Protein AF-A0A9N9X7Z9-F1 (afdb_monomer)

Solvent-accessible surface area (backbone atoms only — not comparable to full-atom values): 8418 Å² total; per-residue (Å²): 120,71,65,60,58,53,54,51,53,50,53,53,54,52,55,54,52,55,66,60,64,75,72,73,80,88,73,85,77,86,75,81,86,80,86,79,86,82,84,80,86,78,87,75,85,87,79,82,84,88,82,87,90,88,87,80,89,78,86,76,88,75,74,84,65,80,73,51,92,43,48,54,76,57,98,57,37,34,45,35,47,45,78,44,74,45,78,93,72,74,48,69,47,50,32,37,34,42,38,35,62,50,86,84,60,26,37,37,39,36,32,29,45,73,96,42,76,78,43,79,48,71,48,64,68,82,126

Nearest PDB structures (foldseek):
  5dkz-assembly1_A  TM=7.624E-01  e=1.594E+00  Thermochaetoides thermophila DSM 1495
  5dky-assembly1_A  TM=7.618E-01  e=2.134E+00  Thermochaetoides thermophila DSM 1495
  5jqp-assembly1_A  TM=7.581E-01  e=2.134E+00  Thermochaetoides thermophila DSM 1495
  5dl0-assembly1_A  TM=7.606E-01  e=2.398E+00  Thermochaetoides thermophila DSM 1495
  5dkx-assembly1_A  TM=7.603E-01  e=2.542E+00  Thermochaetoides thermophila DSM 1495

Sequence (127 aa):
MKLSFIFELLLIFILVAFAASAAVDNKSIKSKKKVVSYRTKVTRPRQNQNVTQTVAQPQPPAQQSPPNRFCTCAKQMCNCCRDFNLKLLNLKGPGCAVLQYLQGDQLAISMSFNDRVLTNTTIKGKF

pLDDT: mean 71.16, std 17.49, range [37.12, 94.06]

Secondary structure (DSSP, 8-state):
-HHHHHHHHHHHHHHHHHHHHTT-------------------PPPP--S-------------------TTEEEETTEEEEEEEEEETTTTEEEEEEEEEEEETTTEEEEEEEETTEEEEEEEEE---

Structure (mmCIF, N/CA/C/O backbone):
data_AF-A0A9N9X7Z9-F1
#
_entry.id   AF-A0A9N9X7Z9-F1
#
loop_
_atom_site.group_PDB
_atom_site.id
_atom_site.type_symbol
_atom_site.label_atom_id
_atom_site.label_alt_id
_atom_site.label_comp_id
_atom_site.label_asym_id
_atom_site.label_entity_id
_atom_site.label_seq_id
_atom_site.pdbx_PDB_ins_code
_atom_site.Cartn_x
_atom_site.Cartn_y
_atom_site.Cartn_z
_atom_site.occupancy
_atom_site.B_iso_or_equiv
_atom_site.auth_seq_id
_atom_site.auth_comp_id
_atom_site.auth_asym_id
_atom_site.auth_atom_id
_atom_site.pdbx_PDB_model_num
ATOM 1 N N . MET A 1 1 ? 17.892 35.483 31.407 1.00 61.38 1 MET A N 1
ATOM 2 C CA . MET A 1 1 ? 16.713 34.589 31.500 1.00 61.38 1 MET A CA 1
ATOM 3 C C . MET A 1 1 ? 15.749 34.741 30.319 1.00 61.38 1 MET A C 1
ATOM 5 O O . MET A 1 1 ? 15.562 33.755 29.631 1.00 61.38 1 MET A O 1
ATOM 9 N N . LYS A 1 2 ? 15.180 35.920 30.003 1.00 71.50 2 LYS A N 1
ATOM 10 C CA . LYS A 1 2 ? 14.230 36.044 28.864 1.00 71.50 2 LYS A CA 1
ATOM 11 C C . LYS A 1 2 ? 14.856 35.939 27.460 1.00 71.50 2 LYS A C 1
ATOM 13 O O . LYS A 1 2 ? 14.196 35.463 26.549 1.00 71.50 2 LYS A O 1
ATOM 18 N N . LEU A 1 3 ? 16.123 36.332 27.288 1.00 76.25 3 LEU A N 1
ATOM 19 C CA . LEU A 1 3 ? 16.788 36.323 25.975 1.00 76.25 3 LEU A CA 1
ATOM 20 C C . LEU A 1 3 ? 16.951 34.909 25.386 1.00 76.25 3 LEU A C 1
ATOM 22 O O . LEU A 1 3 ? 16.726 34.720 24.198 1.00 76.25 3 LEU A O 1
ATOM 26 N N . SER A 1 4 ? 17.275 33.909 26.213 1.00 81.12 4 SER A N 1
ATOM 27 C CA . SER A 1 4 ? 17.474 32.520 25.772 1.00 81.12 4 SER A CA 1
ATOM 28 C C . SER A 1 4 ? 16.211 31.916 25.145 1.00 81.12 4 SER A C 1
ATOM 30 O O . SER A 1 4 ? 16.295 31.353 24.061 1.00 81.12 4 SER A O 1
ATOM 32 N N . PHE A 1 5 ? 15.039 32.131 25.757 1.00 89.50 5 PHE A N 1
ATOM 33 C CA . PHE A 1 5 ? 13.747 31.704 25.202 1.00 89.50 5 PHE A CA 1
ATOM 34 C C . PHE A 1 5 ? 13.425 32.365 23.853 1.00 89.50 5 PHE A C 1
ATOM 36 O O . PHE A 1 5 ? 12.829 31.738 22.983 1.00 89.50 5 PHE A O 1
ATOM 43 N N . ILE A 1 6 ? 13.829 33.626 23.655 1.00 92.00 6 ILE A N 1
ATOM 44 C CA . ILE A 1 6 ? 13.617 34.343 22.387 1.00 92.00 6 ILE A CA 1
ATOM 45 C C . ILE A 1 6 ? 14.479 33.730 21.273 1.00 92.00 6 ILE A C 1
ATOM 47 O O . ILE A 1 6 ? 13.981 33.510 20.169 1.00 92.00 6 ILE A O 1
ATOM 51 N N . PHE A 1 7 ? 15.744 33.405 21.561 1.00 92.25 7 PHE A N 1
ATOM 52 C CA . PHE A 1 7 ? 16.619 32.716 20.606 1.00 92.25 7 PHE A CA 1
ATOM 53 C C . PHE A 1 7 ? 16.145 31.290 20.292 1.00 92.25 7 PHE A C 1
ATOM 55 O O . PHE A 1 7 ? 16.172 30.887 19.132 1.00 92.25 7 PHE A O 1
ATOM 62 N N . GLU A 1 8 ? 15.667 30.548 21.292 1.00 90.50 8 GLU A N 1
ATOM 63 C CA . GLU A 1 8 ? 15.117 29.200 21.114 1.00 90.50 8 GLU A CA 1
ATOM 64 C C . GLU A 1 8 ? 13.881 29.206 20.196 1.00 90.50 8 GLU A C 1
ATOM 66 O O . GLU A 1 8 ? 13.839 28.475 19.205 1.00 90.50 8 GLU A O 1
ATOM 71 N N . LEU A 1 9 ? 12.924 30.108 20.447 1.00 91.00 9 LEU A N 1
ATOM 72 C CA . LEU A 1 9 ? 11.750 30.297 19.589 1.00 91.00 9 LEU A CA 1
ATOM 73 C C . LEU A 1 9 ? 12.139 30.696 18.155 1.00 91.00 9 LEU A C 1
ATOM 75 O O . LEU A 1 9 ? 11.594 30.140 17.201 1.00 91.00 9 LEU A O 1
ATOM 79 N N . LEU A 1 10 ? 13.103 31.609 17.983 1.00 93.19 10 LEU A N 1
ATOM 80 C CA . LEU A 1 10 ? 13.606 32.004 16.660 1.00 93.19 10 LEU A CA 1
ATOM 81 C C . LEU A 1 10 ? 14.189 30.820 15.876 1.00 93.19 10 LEU A C 1
ATOM 83 O O . LEU A 1 10 ? 13.888 30.671 14.690 1.00 93.19 10 LEU A O 1
ATOM 87 N N . LEU A 1 11 ? 14.984 29.962 16.521 1.00 93.06 11 LEU A N 1
ATOM 88 C CA . LEU A 1 11 ? 15.555 28.776 15.876 1.00 93.06 11 LEU A CA 1
ATOM 89 C C . LEU A 1 11 ? 14.468 27.783 15.439 1.00 93.06 11 LEU A C 1
ATOM 91 O O . LEU A 1 11 ? 14.539 27.260 14.326 1.00 93.06 11 LEU A O 1
ATOM 95 N N . ILE A 1 12 ? 13.430 27.580 16.257 1.00 94.06 12 ILE A N 1
ATOM 96 C CA . ILE A 1 12 ? 12.284 26.726 15.906 1.00 94.06 12 ILE A CA 1
ATOM 97 C C . ILE A 1 12 ? 11.566 27.266 14.657 1.00 94.06 12 ILE A C 1
ATOM 99 O O . ILE A 1 12 ? 11.328 26.507 13.714 1.00 94.06 12 ILE A O 1
ATOM 103 N N . PHE A 1 13 ? 11.279 28.572 14.593 1.00 93.25 13 PHE A N 1
ATOM 104 C CA . PHE A 1 13 ? 10.639 29.178 13.416 1.00 93.25 13 PHE A CA 1
ATOM 105 C C . PHE A 1 13 ? 11.494 29.068 12.143 1.00 93.25 13 PHE A C 1
ATOM 107 O O . PHE A 1 13 ? 10.951 28.789 11.071 1.00 93.25 13 PHE A O 1
ATOM 114 N N . ILE A 1 14 ? 12.818 29.228 12.246 1.00 92.69 14 ILE A N 1
ATOM 115 C CA . ILE A 1 14 ? 13.742 29.070 11.109 1.00 92.69 14 ILE A CA 1
ATOM 116 C C . ILE A 1 14 ? 13.707 27.633 10.566 1.00 92.69 14 ILE A C 1
ATOM 118 O O . ILE A 1 14 ? 13.623 27.444 9.350 1.00 92.69 14 ILE A O 1
ATOM 122 N N . LEU A 1 15 ? 13.713 26.620 11.439 1.00 90.75 15 LEU A N 1
ATOM 123 C CA . LEU A 1 15 ? 13.645 25.214 11.022 1.00 90.75 15 LEU A CA 1
ATOM 124 C C . LEU A 1 15 ? 12.313 24.872 10.335 1.00 90.75 15 LEU A C 1
ATOM 126 O O . LEU A 1 15 ? 12.314 24.207 9.297 1.00 90.75 15 LEU A O 1
ATOM 130 N N . VAL A 1 16 ? 11.186 25.370 10.856 1.00 90.50 16 VAL A N 1
ATOM 131 C CA . VAL A 1 16 ? 9.861 25.181 10.233 1.00 90.50 16 VAL A CA 1
ATOM 132 C C . VAL A 1 16 ? 9.795 25.846 8.851 1.00 90.50 16 VAL A C 1
ATOM 134 O O . VAL A 1 16 ? 9.293 25.240 7.902 1.00 90.50 16 VAL A O 1
ATOM 137 N N . ALA A 1 17 ? 10.353 27.051 8.698 1.00 89.25 17 ALA A N 1
ATOM 138 C CA . ALA A 1 17 ? 10.406 27.745 7.411 1.00 89.25 17 ALA A CA 1
ATOM 139 C C . ALA A 1 17 ? 11.258 26.993 6.367 1.00 89.25 17 ALA A C 1
ATOM 141 O O . ALA A 1 17 ? 10.853 26.885 5.207 1.00 89.25 17 ALA A O 1
ATOM 142 N N . PHE A 1 18 ? 12.399 26.424 6.772 1.00 84.69 18 PHE A N 1
ATOM 143 C CA . PHE A 1 18 ? 13.242 25.598 5.896 1.00 84.69 18 PHE A CA 1
ATOM 144 C C . PHE A 1 18 ? 12.577 24.274 5.492 1.00 84.69 18 PHE A C 1
ATOM 146 O O . PHE A 1 18 ? 12.708 23.849 4.344 1.00 84.69 18 PHE A O 1
ATOM 153 N N . ALA A 1 19 ? 11.827 23.637 6.395 1.00 82.94 19 ALA A N 1
ATOM 154 C CA . ALA A 1 19 ? 11.067 22.431 6.068 1.00 82.94 19 ALA A CA 1
ATOM 155 C C . ALA A 1 19 ? 9.970 22.705 5.019 1.00 82.94 19 ALA A C 1
ATOM 157 O O . ALA A 1 19 ? 9.729 21.872 4.145 1.00 82.94 19 ALA A O 1
ATOM 158 N N . ALA A 1 20 ? 9.336 23.882 5.070 1.00 74.31 20 ALA A N 1
ATOM 159 C CA . ALA A 1 20 ? 8.306 24.285 4.113 1.00 74.31 20 ALA A CA 1
ATOM 160 C C . ALA A 1 20 ? 8.872 24.702 2.739 1.00 74.31 20 ALA A C 1
ATOM 162 O O . ALA A 1 20 ? 8.262 24.412 1.707 1.00 74.31 20 ALA A O 1
ATOM 163 N N . SER A 1 21 ? 10.034 25.365 2.693 1.00 71.19 21 SER A N 1
ATOM 164 C CA . SER A 1 21 ? 10.601 25.896 1.440 1.00 71.19 21 SER A CA 1
ATOM 165 C C . SER A 1 21 ? 11.157 24.820 0.497 1.00 71.19 21 SER A C 1
ATOM 167 O O . SER A 1 21 ? 11.195 25.031 -0.716 1.00 71.19 21 SER A O 1
ATOM 169 N N . ALA A 1 22 ? 11.503 23.637 1.015 1.00 63.34 22 ALA A N 1
ATOM 170 C CA . ALA A 1 22 ? 11.986 22.502 0.223 1.00 63.34 22 ALA A CA 1
ATOM 171 C C . ALA A 1 22 ? 10.923 21.857 -0.702 1.00 63.34 22 ALA A C 1
ATOM 173 O O . ALA A 1 22 ? 11.258 20.987 -1.504 1.00 63.34 22 ALA A O 1
ATOM 174 N N . ALA A 1 23 ? 9.649 22.260 -0.612 1.00 61.19 23 ALA A N 1
ATOM 175 C CA . ALA A 1 23 ? 8.534 21.618 -1.318 1.00 61.19 23 ALA A CA 1
ATOM 176 C C . ALA A 1 23 ? 8.237 22.160 -2.740 1.00 61.19 23 ALA A C 1
ATOM 178 O O . ALA A 1 23 ? 7.313 21.670 -3.391 1.00 61.19 23 ALA A O 1
ATOM 179 N N . VAL A 1 24 ? 8.980 23.155 -3.246 1.00 60.47 24 VAL A N 1
ATOM 180 C CA . VAL A 1 24 ? 8.657 23.858 -4.511 1.00 60.47 24 VAL A CA 1
ATOM 181 C C . VAL A 1 24 ? 9.540 23.413 -5.692 1.00 60.47 24 VAL A C 1
ATOM 183 O O . VAL A 1 24 ? 10.331 24.186 -6.229 1.00 60.47 24 VAL A O 1
ATOM 186 N N . ASP A 1 25 ? 9.374 22.170 -6.159 1.00 53.62 25 ASP A N 1
ATOM 187 C CA . ASP A 1 25 ? 9.976 21.699 -7.425 1.00 53.62 25 ASP A CA 1
ATOM 188 C C . ASP A 1 25 ? 9.060 22.050 -8.620 1.00 53.62 25 ASP A C 1
ATOM 190 O O . ASP A 1 25 ? 8.239 21.254 -9.087 1.00 53.62 25 ASP A O 1
ATOM 194 N N . ASN A 1 26 ? 9.153 23.295 -9.104 1.00 64.50 26 ASN A N 1
ATOM 195 C CA . ASN A 1 26 ? 8.414 23.743 -10.290 1.00 64.50 26 ASN A CA 1
ATOM 196 C C . ASN A 1 26 ? 9.085 23.245 -11.580 1.00 64.50 26 ASN A C 1
ATOM 198 O O . ASN A 1 26 ? 9.854 23.964 -12.227 1.00 64.50 26 ASN A O 1
ATOM 202 N N . LYS A 1 27 ? 8.750 22.019 -11.993 1.00 53.69 27 LYS A N 1
ATOM 203 C CA . LYS A 1 27 ? 9.214 21.448 -13.261 1.00 53.69 27 LYS A CA 1
ATOM 204 C C . LYS A 1 27 ? 8.107 21.354 -14.308 1.00 53.69 27 LYS A C 1
ATOM 206 O O . LYS A 1 27 ? 7.554 20.285 -14.561 1.00 53.69 27 LYS A O 1
ATOM 211 N N . SER A 1 28 ? 7.834 22.465 -14.991 1.00 51.88 28 SER A N 1
ATOM 212 C CA . SER A 1 28 ? 6.989 22.467 -16.194 1.00 51.88 28 SER A CA 1
ATOM 213 C C . SER A 1 28 ? 7.661 21.685 -17.341 1.00 51.88 28 SER A C 1
ATOM 215 O O . SER A 1 28 ? 8.682 22.079 -17.907 1.00 51.88 28 SER A O 1
ATOM 217 N N . ILE A 1 29 ? 7.117 20.508 -17.674 1.00 55.81 29 ILE A N 1
ATOM 218 C CA . ILE A 1 29 ? 7.779 19.559 -18.583 1.00 55.81 29 ILE A CA 1
ATOM 219 C C . ILE A 1 29 ? 7.393 19.806 -20.051 1.00 55.81 29 ILE A C 1
ATOM 221 O O . ILE A 1 29 ? 6.323 19.402 -20.506 1.00 55.81 29 ILE A O 1
ATOM 225 N N . LYS A 1 30 ? 8.325 20.341 -20.853 1.00 55.44 30 LYS A N 1
ATOM 226 C CA . LYS A 1 30 ? 8.271 20.251 -22.329 1.00 55.44 30 LYS A CA 1
ATOM 227 C C . LYS A 1 30 ? 8.622 18.828 -22.806 1.00 55.44 30 LYS A C 1
ATOM 229 O O . LYS A 1 30 ? 9.726 18.574 -23.288 1.00 55.44 30 LYS A O 1
ATOM 234 N N . SER A 1 31 ? 7.686 17.884 -22.699 1.00 53.38 31 SER A N 1
ATOM 235 C CA . SER A 1 31 ? 7.872 16.505 -23.185 1.00 53.38 31 SER A CA 1
ATOM 236 C C . SER A 1 31 ? 7.730 16.389 -24.709 1.00 53.38 31 SER A C 1
ATOM 238 O O . SER A 1 31 ? 6.637 16.165 -25.228 1.00 53.38 31 SER A O 1
ATOM 240 N N . LYS A 1 32 ? 8.853 16.425 -25.441 1.00 55.66 32 LYS A N 1
ATOM 241 C CA . LYS A 1 32 ? 8.897 15.905 -26.821 1.00 55.66 32 LYS A CA 1
ATOM 242 C C . LYS A 1 32 ? 8.693 14.383 -26.795 1.00 55.66 32 LYS A C 1
ATOM 244 O O . LYS A 1 32 ? 9.536 13.636 -26.303 1.00 55.66 32 LYS A O 1
ATOM 249 N N . LYS A 1 33 ? 7.556 13.924 -27.318 1.00 49.16 33 LYS A N 1
ATOM 250 C CA . LYS A 1 33 ? 7.100 12.527 -27.274 1.00 49.16 33 LYS A CA 1
ATOM 251 C C . LYS A 1 33 ? 7.842 11.667 -28.314 1.00 49.16 33 LYS A C 1
ATOM 253 O O . LYS A 1 33 ? 7.376 11.535 -29.441 1.00 49.16 33 LYS A O 1
ATOM 258 N N . LYS A 1 34 ? 8.981 11.057 -27.957 1.00 50.03 34 LYS A N 1
ATOM 259 C CA . LYS A 1 34 ? 9.562 9.948 -28.745 1.00 50.03 34 LYS A CA 1
ATOM 260 C C . LYS A 1 34 ? 8.900 8.632 -28.333 1.00 50.03 34 LYS A C 1
ATOM 262 O O . LYS A 1 34 ? 9.163 8.113 -27.253 1.00 50.03 34 LYS A O 1
ATOM 267 N N . VAL A 1 35 ? 8.038 8.102 -29.198 1.00 47.06 35 VAL A N 1
ATOM 268 C CA . VAL A 1 35 ? 7.459 6.760 -29.052 1.00 47.06 35 VAL A CA 1
ATOM 269 C C . VAL A 1 35 ? 8.487 5.744 -29.547 1.00 47.06 35 VAL A C 1
ATOM 271 O O . VAL A 1 35 ? 8.775 5.697 -30.738 1.00 47.06 35 VAL A O 1
ATOM 274 N N . VAL A 1 36 ? 9.046 4.941 -28.639 1.00 54.88 36 VAL A N 1
ATOM 275 C CA . VAL A 1 36 ? 9.911 3.802 -28.984 1.00 54.88 36 VAL A CA 1
ATOM 276 C C . VAL A 1 36 ? 9.129 2.520 -28.723 1.00 54.88 36 VAL A C 1
ATOM 278 O O . VAL A 1 36 ? 8.898 2.141 -27.576 1.00 54.88 36 VAL A O 1
ATOM 281 N N . SER A 1 37 ? 8.684 1.870 -29.794 1.00 50.91 37 SER A N 1
ATOM 282 C CA . SER A 1 37 ? 7.919 0.626 -29.741 1.00 50.91 37 SER A CA 1
ATOM 283 C C . SER A 1 37 ? 8.845 -0.589 -29.630 1.00 50.91 37 SER A C 1
ATOM 285 O O . SER A 1 37 ? 9.372 -1.060 -30.640 1.00 50.91 37 SER A O 1
ATOM 287 N N . TYR A 1 38 ? 9.013 -1.136 -28.425 1.00 48.62 38 TYR A N 1
ATOM 288 C CA . TYR A 1 38 ? 9.661 -2.439 -28.249 1.00 48.62 38 TYR A CA 1
ATOM 289 C C . TYR A 1 38 ? 8.681 -3.569 -28.591 1.00 48.62 38 TYR A C 1
ATOM 291 O O . TYR A 1 38 ? 7.644 -3.741 -27.954 1.00 48.62 38 TYR A O 1
ATOM 299 N N . ARG A 1 39 ? 9.004 -4.324 -29.646 1.00 49.66 39 ARG A N 1
ATOM 300 C CA . ARG A 1 39 ? 8.150 -5.365 -30.237 1.00 49.66 39 ARG A CA 1
ATOM 301 C C . ARG A 1 39 ? 8.501 -6.745 -29.670 1.00 49.66 39 ARG A C 1
ATOM 303 O O . ARG A 1 39 ? 9.118 -7.558 -30.356 1.00 49.66 39 ARG A O 1
ATOM 310 N N . THR A 1 40 ? 8.118 -7.017 -28.425 1.00 50.66 40 THR A N 1
ATOM 311 C CA . THR A 1 40 ? 8.374 -8.322 -27.791 1.00 50.66 40 THR A CA 1
ATOM 312 C C . THR A 1 40 ? 7.467 -9.400 -28.393 1.00 50.66 40 THR A C 1
ATOM 314 O O . THR A 1 40 ? 6.242 -9.315 -28.312 1.00 50.66 40 THR A O 1
ATOM 317 N N . LYS A 1 41 ? 8.061 -10.421 -29.023 1.00 45.09 41 LYS A N 1
ATOM 318 C CA . LYS A 1 41 ? 7.331 -11.567 -29.585 1.00 45.09 41 LYS A CA 1
ATOM 319 C C . LYS A 1 41 ? 6.899 -12.508 -28.455 1.00 45.09 41 LYS A C 1
ATOM 321 O O . LYS A 1 41 ? 7.735 -13.213 -27.905 1.00 45.09 41 LYS A O 1
ATOM 326 N N . VAL A 1 42 ? 5.603 -12.551 -28.146 1.00 51.72 42 VAL A N 1
ATOM 327 C CA . VAL A 1 42 ? 5.013 -13.593 -27.287 1.00 51.72 42 VAL A CA 1
ATOM 328 C C . VAL A 1 42 ? 4.494 -14.722 -28.176 1.00 51.72 42 VAL A C 1
ATOM 330 O O . VAL A 1 42 ? 3.562 -14.526 -28.959 1.00 51.72 42 VAL A O 1
ATOM 333 N N . THR A 1 43 ? 5.112 -15.898 -28.073 1.00 48.56 43 THR A N 1
ATOM 334 C CA . THR A 1 43 ? 4.713 -17.099 -28.817 1.00 48.56 43 THR A CA 1
ATOM 335 C C . THR A 1 43 ? 3.375 -17.616 -28.288 1.00 48.56 43 THR A C 1
ATOM 337 O O . THR A 1 43 ? 3.273 -18.017 -27.133 1.00 48.56 43 THR A O 1
ATOM 340 N N . ARG A 1 44 ? 2.337 -17.604 -29.131 1.00 49.94 44 ARG A N 1
ATOM 341 C CA . ARG A 1 44 ? 1.007 -18.132 -28.794 1.00 49.94 44 ARG A CA 1
ATOM 342 C C . ARG A 1 44 ? 0.956 -19.645 -29.054 1.00 49.94 44 ARG A C 1
ATOM 344 O O . ARG A 1 44 ? 1.147 -20.024 -30.212 1.00 49.94 44 ARG A O 1
ATOM 351 N N . PRO A 1 45 ? 0.613 -20.507 -28.080 1.00 43.22 45 PRO A N 1
ATOM 352 C CA . PRO A 1 45 ? 0.028 -21.800 -28.408 1.00 43.22 45 PRO A CA 1
ATOM 353 C C . PRO A 1 45 ? -1.364 -21.575 -29.020 1.00 43.22 45 PRO A C 1
ATOM 355 O O . PRO A 1 45 ? -2.126 -20.706 -28.592 1.00 43.22 45 PRO A O 1
ATOM 358 N N . ARG A 1 46 ? -1.674 -22.327 -30.075 1.00 48.88 46 ARG A N 1
ATOM 359 C CA . ARG A 1 46 ? -2.902 -22.203 -30.867 1.00 48.88 46 ARG A CA 1
ATOM 360 C C . ARG A 1 46 ? -3.926 -23.207 -30.332 1.00 48.88 46 ARG A C 1
ATOM 362 O O . ARG A 1 46 ? -3.687 -24.403 -30.439 1.00 48.88 46 ARG A O 1
ATOM 369 N N . GLN A 1 47 ? -5.060 -22.745 -29.808 1.00 47.84 47 GLN A N 1
ATOM 370 C CA . GLN A 1 47 ? -6.232 -23.598 -29.576 1.00 47.84 47 GLN A CA 1
ATOM 371 C C . GLN A 1 47 ? -7.382 -23.149 -30.480 1.00 47.84 47 GLN A C 1
ATOM 373 O O . GLN A 1 47 ? -7.660 -21.956 -30.606 1.00 47.84 47 GLN A O 1
ATOM 378 N N . ASN A 1 48 ? -7.970 -24.119 -31.181 1.00 45.09 48 ASN A N 1
ATOM 379 C CA . ASN A 1 48 ? -9.007 -23.900 -32.184 1.00 45.09 48 ASN A CA 1
ATOM 380 C C . ASN A 1 48 ? -10.366 -23.607 -31.539 1.00 45.09 48 ASN A C 1
ATOM 382 O O . ASN A 1 48 ? -10.655 -24.051 -30.430 1.00 45.09 48 ASN A O 1
ATOM 386 N N . GLN A 1 49 ? -11.209 -22.886 -32.276 1.00 55.56 49 GLN A N 1
ATOM 387 C CA . GLN A 1 49 ? -12.625 -22.739 -31.949 1.00 55.56 49 GLN A CA 1
ATOM 388 C C . GLN A 1 49 ? -13.398 -24.035 -32.243 1.00 55.56 49 GLN A C 1
ATOM 390 O O . GLN A 1 49 ? -12.997 -24.819 -33.103 1.00 55.56 49 GLN A O 1
ATOM 395 N N . ASN A 1 50 ? -14.547 -24.159 -31.570 1.00 53.03 50 ASN A N 1
ATOM 396 C CA . ASN A 1 50 ? -15.571 -25.208 -31.657 1.00 53.03 50 ASN A CA 1
ATOM 397 C C . ASN A 1 50 ? -15.266 -26.504 -30.883 1.00 53.03 50 ASN A C 1
ATOM 399 O O . ASN A 1 50 ? -14.571 -27.379 -31.385 1.00 53.03 50 ASN A O 1
ATOM 403 N N . VAL A 1 51 ? -15.874 -26.633 -29.691 1.00 42.00 51 VAL A N 1
ATOM 404 C CA . VAL A 1 51 ? -16.755 -27.749 -29.263 1.00 42.00 51 VAL A CA 1
ATOM 405 C C . VAL A 1 51 ? -17.343 -27.429 -27.864 1.00 42.00 51 VAL A C 1
ATOM 407 O O . VAL A 1 51 ? -16.606 -27.136 -26.931 1.00 42.00 51 VAL A O 1
ATOM 410 N N . THR A 1 52 ? -18.679 -27.476 -27.766 1.00 37.12 52 THR A N 1
ATOM 411 C CA . THR A 1 52 ? -19.564 -27.554 -26.571 1.00 37.12 52 THR A CA 1
ATOM 412 C C . THR A 1 52 ? -19.523 -26.473 -25.464 1.00 37.12 52 THR A C 1
ATOM 414 O O . THR A 1 52 ? -18.608 -26.394 -24.650 1.00 37.12 52 THR A O 1
ATOM 417 N N . GLN A 1 53 ? -20.639 -25.736 -25.335 1.00 57.78 53 GLN A N 1
ATOM 418 C CA . GLN A 1 53 ? -21.092 -25.063 -24.102 1.00 57.78 53 GLN A CA 1
ATOM 419 C C . GLN A 1 53 ? -22.121 -25.948 -23.374 1.00 57.78 53 GLN A C 1
ATOM 421 O O . GLN A 1 53 ? -23.008 -26.440 -24.061 1.00 57.78 53 GLN A O 1
ATOM 426 N N . THR A 1 54 ? -22.058 -26.055 -22.034 1.00 41.56 54 THR A N 1
ATOM 427 C CA . THR A 1 54 ? -23.147 -26.426 -21.074 1.00 41.56 54 THR A CA 1
ATOM 428 C C . THR A 1 54 ? -22.519 -26.746 -19.704 1.00 41.56 54 THR A C 1
ATOM 430 O O . THR A 1 54 ? -21.580 -27.532 -19.695 1.00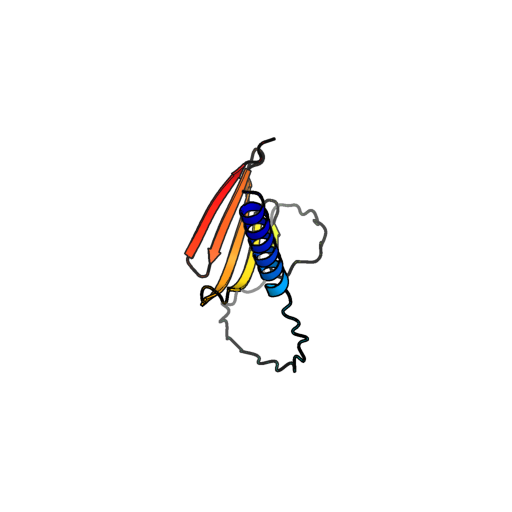 41.56 54 THR A O 1
ATOM 433 N N . VAL A 1 55 ? -22.930 -26.286 -18.510 1.00 44.75 55 VAL A N 1
ATOM 434 C CA . VAL A 1 55 ? -23.808 -25.207 -17.961 1.00 44.75 55 VAL A CA 1
ATOM 435 C C . VAL A 1 55 ? -23.266 -24.933 -16.517 1.00 44.75 55 VAL A C 1
ATOM 437 O O . VAL A 1 55 ? -22.462 -25.729 -16.043 1.00 44.75 55 VAL A O 1
ATOM 440 N N . ALA A 1 56 ? -23.577 -23.905 -15.711 1.00 42.00 56 ALA A N 1
ATOM 441 C CA . ALA A 1 56 ? -24.457 -22.726 -15.765 1.00 42.00 56 ALA A CA 1
ATOM 442 C C . ALA A 1 56 ? -23.780 -21.573 -14.952 1.00 42.00 56 ALA A C 1
ATOM 444 O O . ALA A 1 56 ? -22.986 -21.850 -14.059 1.00 42.00 56 ALA A O 1
ATOM 445 N N . GLN A 1 57 ? -23.825 -20.301 -15.369 1.00 44.28 57 GLN A N 1
ATOM 446 C CA . GLN A 1 57 ? -24.805 -19.223 -15.070 1.00 44.28 57 GLN A CA 1
ATOM 447 C C . GLN A 1 57 ? -24.744 -18.586 -13.654 1.00 44.28 57 GLN A C 1
ATOM 449 O O . GLN A 1 57 ? -24.451 -19.288 -12.691 1.00 44.28 57 GLN A O 1
ATOM 454 N N . PRO A 1 58 ? -25.106 -17.288 -13.482 1.00 42.12 58 PRO A N 1
ATOM 455 C CA . PRO A 1 58 ? -25.298 -16.216 -14.476 1.00 42.12 58 PRO A CA 1
ATOM 456 C C . PRO A 1 58 ? -24.400 -14.970 -14.249 1.00 42.12 58 PRO A C 1
ATOM 458 O O . PRO A 1 58 ? -23.859 -14.747 -13.164 1.00 42.12 58 PRO A O 1
ATOM 461 N N . GLN A 1 59 ? -24.281 -14.104 -15.266 1.00 48.06 59 GLN A N 1
ATOM 462 C CA . GLN A 1 59 ? -23.828 -12.713 -15.090 1.00 48.06 59 GLN A CA 1
ATOM 463 C C . GLN A 1 59 ? -24.754 -11.944 -14.129 1.00 48.06 59 GL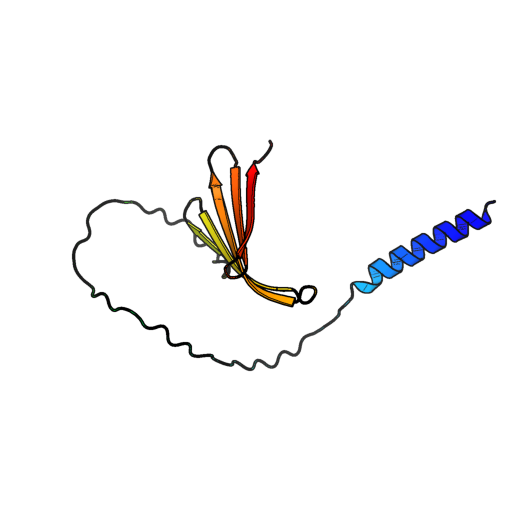N A C 1
ATOM 465 O O . GLN A 1 59 ? -25.968 -12.145 -14.134 1.00 48.06 59 GLN A O 1
ATOM 470 N N . PRO A 1 60 ? -24.195 -10.957 -13.415 1.00 40.53 60 PRO A N 1
ATOM 471 C CA . PRO A 1 60 ? -24.722 -9.595 -13.544 1.00 40.53 60 PRO A CA 1
ATOM 472 C C . PRO A 1 60 ? -23.703 -8.666 -14.228 1.00 40.53 60 PRO A C 1
ATOM 474 O O . PRO A 1 60 ? -22.498 -8.809 -13.996 1.00 40.53 60 PRO A O 1
ATOM 477 N N . PRO A 1 61 ? -24.144 -7.686 -15.036 1.00 52.50 61 PRO A N 1
ATOM 478 C CA . PRO A 1 61 ? -23.266 -6.658 -15.580 1.00 52.50 61 PRO A CA 1
ATOM 479 C C . PRO A 1 61 ? -22.948 -5.628 -14.487 1.00 52.50 61 PRO A C 1
ATOM 481 O O . PRO A 1 61 ? -23.624 -4.611 -14.369 1.00 52.50 61 PRO A O 1
ATOM 484 N N . ALA A 1 62 ? -21.924 -5.888 -13.672 1.00 43.59 62 ALA A N 1
ATOM 485 C CA . ALA A 1 62 ? -21.417 -4.881 -12.744 1.00 43.59 62 ALA A CA 1
ATOM 486 C C . ALA A 1 62 ? -20.847 -3.701 -13.551 1.00 43.59 62 ALA A C 1
ATOM 488 O O . ALA A 1 62 ? -19.943 -3.891 -14.367 1.00 43.59 62 ALA A O 1
ATOM 489 N N . GLN A 1 63 ? -21.430 -2.515 -13.349 1.00 40.88 63 GLN A N 1
ATOM 490 C CA . GLN A 1 63 ? -21.190 -1.295 -14.118 1.00 40.88 63 GLN A CA 1
ATOM 491 C C . GLN A 1 63 ? -19.710 -1.078 -14.451 1.00 40.88 63 GLN A C 1
ATOM 493 O O . GLN A 1 63 ? -18.838 -1.148 -13.585 1.00 40.88 63 GLN A O 1
ATOM 498 N N . GLN A 1 64 ? -19.463 -0.710 -15.710 1.00 47.84 64 GLN A N 1
ATOM 499 C CA . GLN A 1 64 ? -18.179 -0.224 -16.208 1.00 47.84 64 GLN A CA 1
ATOM 500 C C . GLN A 1 64 ? -17.836 1.135 -15.572 1.00 47.84 64 GLN A C 1
ATOM 502 O O . GLN A 1 64 ? -17.896 2.181 -16.220 1.00 47.84 64 GLN A O 1
ATOM 507 N N . SER A 1 65 ? -17.450 1.131 -14.296 1.00 51.28 65 SER A N 1
ATOM 508 C CA . SER A 1 65 ? -16.614 2.198 -13.758 1.00 51.28 65 SER A CA 1
ATOM 509 C C . SER A 1 65 ? -15.325 2.236 -14.593 1.00 51.28 65 SER A C 1
ATOM 511 O O . SER A 1 65 ? -14.813 1.176 -14.973 1.00 51.28 65 SER A O 1
ATOM 513 N 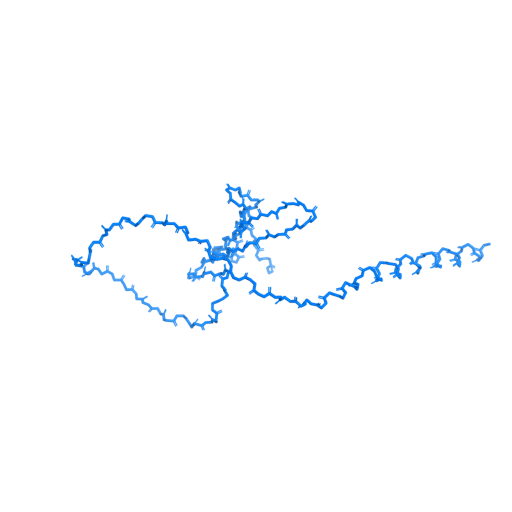N . PRO A 1 66 ? -14.836 3.430 -14.982 1.00 54.31 66 PRO A N 1
ATOM 514 C CA . PRO A 1 66 ? -13.769 3.546 -15.968 1.00 54.31 66 PRO A CA 1
ATOM 515 C C . PRO A 1 66 ? -12.559 2.746 -15.482 1.00 54.31 66 PRO A C 1
ATOM 517 O O . PRO A 1 66 ? -12.065 3.034 -14.388 1.00 54.31 66 PRO A O 1
ATOM 520 N N . PRO A 1 67 ? -12.088 1.735 -16.240 1.00 61.28 67 PRO A N 1
ATOM 521 C CA . PRO A 1 67 ? -11.079 0.824 -15.739 1.00 61.28 67 PRO A CA 1
ATOM 522 C C . PRO A 1 67 ? -9.801 1.614 -15.496 1.00 61.28 67 PRO A C 1
ATOM 524 O O . PRO A 1 67 ? -9.104 2.029 -16.429 1.00 61.28 67 PRO A O 1
ATOM 527 N N . ASN A 1 68 ? -9.501 1.825 -14.215 1.00 64.75 68 ASN A N 1
ATOM 528 C CA . ASN A 1 68 ? -8.183 2.233 -13.782 1.00 64.75 68 ASN A CA 1
ATOM 529 C C . ASN A 1 68 ? -7.207 1.244 -14.422 1.00 64.75 68 ASN A C 1
ATOM 531 O O . ASN A 1 68 ? -7.249 0.058 -14.112 1.00 64.75 68 ASN A O 1
ATOM 535 N N . ARG A 1 69 ? -6.347 1.722 -15.328 1.00 80.19 69 ARG A N 1
ATOM 536 C CA . ARG A 1 69 ? -5.495 0.864 -16.174 1.00 80.19 69 ARG A CA 1
ATOM 537 C C . ARG A 1 69 ? -4.543 -0.028 -15.373 1.00 80.19 69 ARG A C 1
ATOM 539 O O . ARG A 1 69 ? -3.931 -0.920 -15.944 1.00 80.19 69 ARG A O 1
ATOM 546 N N . PHE A 1 70 ? -4.410 0.252 -14.079 1.00 84.81 70 PHE A N 1
ATOM 547 C CA . PHE A 1 70 ? -3.599 -0.489 -13.131 1.00 84.81 70 PHE A CA 1
ATOM 548 C C . PHE A 1 70 ? -4.381 -1.578 -12.382 1.00 84.81 70 PHE A C 1
ATOM 550 O O . PHE A 1 70 ? -3.744 -2.498 -11.897 1.00 84.81 70 PHE A O 1
ATOM 557 N N . CYS A 1 71 ? -5.717 -1.518 -12.280 1.00 87.38 71 CYS A N 1
ATOM 558 C CA . CYS A 1 71 ? -6.515 -2.413 -11.430 1.00 87.38 71 CYS A CA 1
ATOM 559 C C . CYS A 1 71 ? -7.615 -3.167 -12.190 1.00 87.38 71 CYS A C 1
ATOM 561 O O . CYS A 1 71 ? -8.433 -2.570 -12.887 1.00 87.38 71 CYS A O 1
ATOM 563 N N . THR A 1 72 ? -7.698 -4.476 -11.959 1.00 89.94 72 THR A N 1
ATOM 564 C CA . THR A 1 72 ? -8.760 -5.364 -12.452 1.00 89.94 72 THR A CA 1
ATOM 565 C C . THR A 1 72 ? -9.432 -6.067 -11.276 1.00 89.94 72 THR A C 1
ATOM 567 O O . THR A 1 72 ? -8.749 -6.734 -10.499 1.00 89.94 72 THR A O 1
ATOM 570 N N . CYS A 1 73 ? -10.754 -5.941 -11.145 1.00 87.50 73 CYS A N 1
ATOM 571 C CA . CYS A 1 73 ? -11.527 -6.514 -10.040 1.00 87.50 73 CYS A CA 1
ATOM 572 C C . CYS A 1 73 ? -12.549 -7.550 -10.526 1.00 87.50 73 CYS A C 1
ATOM 574 O O . CYS A 1 73 ? -13.206 -7.353 -11.547 1.00 87.50 73 CYS A O 1
ATOM 576 N N . ALA A 1 74 ? -12.711 -8.629 -9.761 1.00 86.31 74 ALA A N 1
ATOM 577 C CA . ALA A 1 74 ? -13.684 -9.691 -9.972 1.00 86.31 74 ALA A CA 1
ATOM 578 C C . ALA A 1 74 ? -14.310 -10.099 -8.626 1.00 86.31 74 ALA A C 1
ATOM 580 O O . ALA A 1 74 ? -13.649 -10.689 -7.770 1.00 86.31 74 ALA A O 1
ATOM 581 N N . LYS A 1 75 ? -15.604 -9.801 -8.444 1.00 85.44 75 LYS A N 1
ATOM 582 C CA . LYS A 1 75 ? -16.384 -10.055 -7.214 1.00 85.44 75 LYS A CA 1
ATOM 583 C C . LYS A 1 75 ? -15.706 -9.506 -5.944 1.00 85.44 75 LYS A C 1
ATOM 585 O O . LYS A 1 75 ? -15.870 -8.331 -5.648 1.00 85.44 75 LYS A O 1
ATOM 590 N N . GLN A 1 76 ? -14.968 -10.342 -5.209 1.00 87.12 76 GLN A N 1
ATOM 591 C CA . GLN A 1 76 ? -14.303 -10.007 -3.938 1.00 87.12 76 GLN A CA 1
ATOM 592 C C . GLN A 1 76 ? -12.768 -9.934 -4.040 1.00 87.12 76 GLN A C 1
ATOM 594 O O . GLN A 1 76 ? -12.095 -9.809 -3.021 1.00 87.12 76 GLN A O 1
ATOM 599 N N . MET A 1 77 ? -12.201 -10.008 -5.248 1.00 87.38 77 MET A N 1
ATOM 600 C CA . MET A 1 77 ? -10.757 -9.932 -5.481 1.00 87.38 77 MET A CA 1
ATOM 601 C C . MET A 1 77 ? -10.425 -8.813 -6.472 1.00 87.38 77 MET A C 1
ATOM 603 O O . MET A 1 77 ? -11.044 -8.716 -7.530 1.00 87.38 77 MET A O 1
ATOM 607 N N . CYS A 1 78 ? -9.421 -7.997 -6.164 1.00 89.50 78 CYS A N 1
ATOM 608 C CA . CYS A 1 78 ? -8.853 -6.991 -7.057 1.00 89.50 78 CYS A CA 1
ATOM 609 C C . CYS A 1 78 ? -7.348 -7.216 -7.202 1.00 89.50 78 CYS A C 1
ATOM 611 O O . CYS A 1 78 ? -6.641 -7.331 -6.206 1.00 89.50 78 CYS A O 1
ATOM 613 N N . ASN A 1 79 ? -6.853 -7.236 -8.436 1.00 90.31 79 ASN A N 1
ATOM 614 C CA . ASN A 1 79 ? -5.427 -7.260 -8.745 1.00 90.31 79 ASN A CA 1
ATOM 615 C C . ASN A 1 79 ? -5.028 -5.907 -9.345 1.00 90.31 79 ASN A C 1
ATOM 617 O O . ASN A 1 79 ? -5.581 -5.498 -10.366 1.00 90.31 79 ASN A O 1
ATOM 621 N N . CYS A 1 80 ? -4.104 -5.211 -8.689 1.00 90.19 80 CYS A N 1
ATOM 622 C CA . CYS A 1 80 ? -3.631 -3.880 -9.040 1.00 90.19 80 CYS A CA 1
ATOM 623 C C . CYS A 1 80 ? -2.123 -3.894 -9.325 1.00 90.19 80 CYS A C 1
ATOM 625 O O . CYS A 1 80 ? -1.333 -3.904 -8.388 1.00 90.19 80 CYS A O 1
ATOM 627 N N . CYS A 1 81 ? -1.709 -3.839 -10.591 1.00 89.81 81 CYS A N 1
ATOM 628 C CA . CYS A 1 81 ? -0.304 -3.784 -11.002 1.00 89.81 81 CYS A CA 1
ATOM 629 C C . CYS A 1 81 ? 0.084 -2.397 -11.534 1.00 89.81 81 CYS A C 1
ATOM 631 O O . CYS A 1 81 ? -0.581 -1.832 -12.406 1.00 89.81 81 CYS A O 1
ATOM 633 N N . ARG A 1 82 ? 1.198 -1.854 -11.036 1.00 87.00 82 ARG A N 1
ATOM 634 C CA . ARG A 1 82 ? 1.750 -0.554 -11.431 1.00 87.00 82 ARG A CA 1
ATOM 635 C C . ARG A 1 82 ? 3.276 -0.604 -11.452 1.00 87.00 82 ARG A C 1
ATOM 637 O O . ARG A 1 82 ? 3.895 -1.099 -10.517 1.00 87.00 82 ARG A O 1
ATOM 644 N N . ASP A 1 83 ? 3.892 -0.014 -12.470 1.00 84.44 83 ASP A N 1
ATOM 645 C CA . ASP A 1 83 ? 5.335 0.229 -12.462 1.00 84.44 83 ASP A CA 1
ATOM 646 C C . ASP A 1 83 ? 5.688 1.338 -11.465 1.00 84.44 83 ASP A C 1
ATOM 648 O O . ASP A 1 83 ? 5.263 2.493 -11.607 1.00 84.44 83 ASP A O 1
ATOM 652 N N . PHE A 1 84 ? 6.489 0.992 -10.459 1.00 79.50 84 PHE A N 1
ATOM 653 C CA . PHE A 1 84 ? 7.044 1.948 -9.508 1.00 79.50 84 PHE A CA 1
ATOM 654 C C . PHE A 1 84 ? 8.470 2.322 -9.922 1.00 79.50 84 PHE A C 1
ATOM 656 O O . PHE A 1 84 ? 9.248 1.496 -10.401 1.00 79.50 84 PHE A O 1
ATOM 663 N N . ASN A 1 85 ? 8.806 3.601 -9.749 1.00 78.38 85 ASN A N 1
ATOM 664 C CA . ASN A 1 85 ? 10.128 4.158 -10.023 1.00 78.38 85 ASN A CA 1
ATOM 665 C C . ASN A 1 85 ? 10.511 5.081 -8.860 1.00 78.38 85 ASN A C 1
ATOM 667 O O . ASN A 1 85 ? 10.419 6.310 -8.952 1.00 78.38 85 ASN A O 1
ATOM 671 N N . LEU A 1 86 ? 10.850 4.466 -7.727 1.00 77.62 86 LEU A N 1
ATOM 672 C CA . LEU A 1 86 ? 11.199 5.165 -6.493 1.00 77.62 86 LEU A CA 1
ATOM 673 C C . LEU A 1 86 ? 12.688 5.515 -6.517 1.00 77.62 86 LEU A C 1
ATOM 675 O O . LEU A 1 86 ? 13.537 4.747 -6.066 1.00 77.62 86 LEU A O 1
ATOM 679 N N . LYS A 1 87 ? 12.994 6.706 -7.043 1.00 74.12 87 LYS A N 1
ATOM 680 C CA . LYS A 1 87 ? 14.367 7.208 -7.229 1.00 74.12 87 LYS A CA 1
ATOM 681 C C . LYS A 1 87 ? 15.221 7.238 -5.956 1.00 74.12 87 LYS A C 1
ATOM 683 O O . LYS A 1 87 ? 16.433 7.177 -6.073 1.00 74.12 87 LYS A O 1
ATOM 688 N N . LEU A 1 88 ? 14.615 7.340 -4.769 1.00 81.00 88 LEU A N 1
ATOM 689 C CA . LEU A 1 88 ? 15.348 7.355 -3.495 1.00 81.00 88 LEU A CA 1
ATOM 690 C C . LEU A 1 88 ? 15.887 5.971 -3.093 1.00 81.00 88 LEU A C 1
ATOM 692 O O . LEU A 1 88 ? 16.800 5.895 -2.281 1.00 81.00 88 LEU A O 1
ATOM 696 N N . LEU A 1 89 ? 15.322 4.886 -3.635 1.00 75.44 89 LEU A N 1
ATOM 697 C CA . LEU A 1 89 ? 15.642 3.503 -3.250 1.00 75.44 89 LEU A CA 1
ATOM 698 C C . LEU A 1 89 ? 16.140 2.659 -4.435 1.00 75.44 89 LEU A C 1
ATOM 700 O O . LEU A 1 89 ? 16.295 1.450 -4.306 1.00 75.44 89 LEU A O 1
ATOM 704 N N . ASN A 1 90 ? 16.321 3.268 -5.613 1.00 71.75 90 ASN A N 1
ATOM 705 C CA . ASN A 1 90 ? 16.607 2.603 -6.893 1.00 71.75 90 ASN A CA 1
ATOM 706 C C . ASN A 1 90 ? 15.639 1.456 -7.270 1.00 71.75 90 ASN A C 1
ATOM 708 O O . ASN A 1 90 ? 15.914 0.675 -8.181 1.00 71.75 90 ASN A O 1
ATOM 712 N N . LEU A 1 91 ? 14.468 1.384 -6.626 1.00 71.44 91 LEU A N 1
ATOM 713 C CA . LEU A 1 91 ? 13.437 0.389 -6.905 1.00 71.44 91 LEU A CA 1
ATOM 714 C C . LEU A 1 91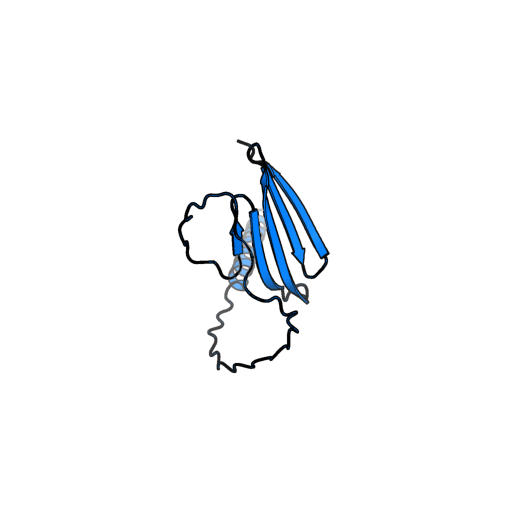 ? 12.690 0.769 -8.186 1.00 71.44 91 LEU A C 1
ATOM 716 O O . LEU A 1 91 ? 11.874 1.698 -8.210 1.00 71.44 91 LEU A O 1
ATOM 720 N N . LYS A 1 92 ? 12.996 0.031 -9.255 1.00 75.75 92 LYS A N 1
ATOM 721 C CA . LYS A 1 92 ? 12.395 0.159 -10.583 1.00 75.75 92 LYS A CA 1
ATOM 722 C C . LYS A 1 92 ? 11.855 -1.195 -11.037 1.00 75.75 92 LYS A C 1
ATOM 724 O O . LYS A 1 92 ? 12.638 -2.103 -11.299 1.00 75.75 92 LYS A O 1
ATOM 729 N N . GLY A 1 93 ? 10.537 -1.316 -11.150 1.00 79.62 93 GLY A N 1
ATOM 730 C CA . GLY A 1 93 ? 9.890 -2.562 -11.559 1.00 79.62 93 GLY A CA 1
ATOM 731 C C . GLY A 1 93 ? 8.375 -2.561 -11.337 1.00 79.62 93 GLY A C 1
ATOM 732 O O . GLY A 1 93 ? 7.843 -1.627 -10.721 1.00 79.62 93 GLY A O 1
ATOM 733 N N . PRO A 1 94 ? 7.680 -3.600 -11.829 1.00 85.12 94 PRO A N 1
ATOM 734 C CA . PRO A 1 94 ? 6.259 -3.784 -11.589 1.00 85.12 94 PRO A CA 1
ATOM 735 C C . PRO A 1 94 ? 6.029 -4.175 -10.125 1.00 85.12 94 PRO A C 1
ATOM 737 O O . PRO A 1 94 ? 6.546 -5.186 -9.644 1.00 85.12 94 PRO A O 1
ATOM 740 N N . GLY A 1 95 ? 5.238 -3.372 -9.419 1.00 88.06 95 GLY A N 1
ATOM 741 C CA . GLY A 1 95 ? 4.643 -3.748 -8.143 1.00 88.06 95 GLY A CA 1
ATOM 742 C C . GLY A 1 95 ? 3.182 -4.122 -8.355 1.00 88.06 95 GLY A C 1
ATOM 743 O O . GLY A 1 95 ? 2.427 -3.339 -8.935 1.00 88.06 95 GLY A O 1
ATOM 744 N N . CYS A 1 96 ? 2.782 -5.301 -7.893 1.00 88.19 96 CYS A N 1
ATOM 745 C CA . CYS A 1 96 ? 1.399 -5.760 -7.931 1.00 88.19 96 CYS A CA 1
ATOM 746 C C . CYS A 1 96 ? 0.843 -5.869 -6.510 1.00 88.19 96 CYS A C 1
ATOM 748 O O . CYS A 1 96 ? 1.549 -6.231 -5.574 1.00 88.19 96 CYS A O 1
ATOM 750 N N . ALA A 1 97 ? -0.434 -5.552 -6.346 1.00 90.44 97 ALA A N 1
ATOM 751 C CA . ALA A 1 97 ? -1.165 -5.687 -5.099 1.00 90.44 97 ALA A CA 1
ATOM 752 C C . ALA A 1 97 ? -2.438 -6.493 -5.355 1.00 90.44 97 ALA A C 1
ATOM 754 O O . ALA A 1 97 ? -3.278 -6.095 -6.163 1.00 90.44 97 ALA A O 1
ATOM 755 N N . VAL A 1 98 ? -2.582 -7.618 -4.663 1.00 89.75 98 VAL A N 1
ATOM 756 C CA . VAL A 1 98 ? -3.804 -8.418 -4.635 1.00 89.75 98 VAL A CA 1
ATOM 757 C C . VAL A 1 98 ? -4.559 -8.067 -3.362 1.00 89.75 98 VAL A C 1
ATOM 759 O O . VAL A 1 98 ? -4.059 -8.270 -2.256 1.00 89.75 98 VAL A O 1
ATOM 762 N N . LEU A 1 99 ? -5.759 -7.526 -3.534 1.00 89.50 99 LEU A N 1
ATOM 763 C CA . LEU A 1 99 ? -6.709 -7.241 -2.472 1.00 89.50 99 LEU A CA 1
ATOM 764 C C . LEU A 1 99 ? -7.800 -8.308 -2.531 1.00 89.50 99 LEU A C 1
ATOM 766 O O . LEU A 1 99 ? -8.417 -8.495 -3.581 1.00 89.50 99 LEU A O 1
ATOM 770 N N . GLN A 1 100 ? -8.053 -8.992 -1.424 1.00 90.31 100 GLN A N 1
ATOM 771 C CA . GLN A 1 100 ? -9.097 -10.005 -1.315 1.00 90.31 100 GLN A CA 1
ATOM 772 C C . GLN A 1 100 ? -9.950 -9.732 -0.080 1.00 90.31 100 GLN A C 1
ATOM 774 O O . GLN A 1 100 ? -9.453 -9.737 1.045 1.00 90.31 100 GLN A O 1
ATOM 779 N N . TYR A 1 101 ? -11.245 -9.519 -0.294 1.00 88.69 101 TYR A N 1
ATOM 780 C CA . TYR A 1 101 ? -12.225 -9.477 0.784 1.00 88.69 101 TYR A CA 1
ATOM 781 C C . TYR A 1 101 ? -12.418 -10.890 1.347 1.00 88.69 101 TYR A C 1
ATOM 783 O O . TYR A 1 101 ? -12.621 -11.840 0.587 1.00 88.69 101 TYR A O 1
ATOM 791 N N . LEU A 1 102 ? -12.361 -11.025 2.670 1.00 86.69 102 LEU A N 1
ATOM 792 C CA . LEU A 1 102 ? -12.745 -12.230 3.399 1.00 86.69 102 LEU A CA 1
ATOM 793 C C . LEU A 1 102 ? -13.980 -11.939 4.263 1.00 86.69 102 LEU A C 1
ATOM 795 O O . LEU A 1 102 ? -14.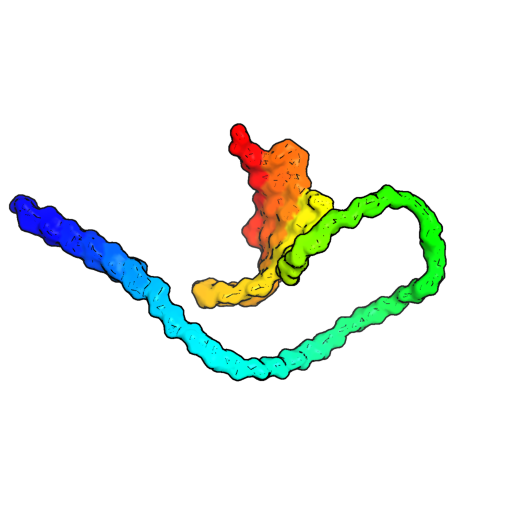491 -10.823 4.325 1.00 86.69 102 LEU A O 1
ATOM 799 N N . GLN A 1 103 ? -14.479 -12.974 4.928 1.00 82.56 103 GLN A N 1
ATOM 800 C CA . GLN A 1 103 ? -15.690 -12.909 5.741 1.00 82.56 103 GLN A CA 1
ATOM 801 C C . GLN A 1 103 ? -15.448 -12.153 7.064 1.00 82.56 103 GLN A C 1
ATOM 803 O O . GLN A 1 103 ? -14.427 -12.349 7.729 1.00 82.56 103 GLN A O 1
ATOM 808 N N . GLY A 1 104 ? -16.415 -11.314 7.456 1.00 78.44 104 GLY A N 1
ATOM 809 C CA . GLY A 1 104 ? -16.389 -10.535 8.702 1.00 78.44 104 GLY A CA 1
ATOM 810 C C . GLY A 1 104 ? -15.450 -9.325 8.664 1.00 78.44 104 GLY A C 1
ATOM 811 O O . GLY A 1 104 ? -14.573 -9.225 9.517 1.00 78.44 104 GLY A O 1
ATOM 812 N N . ASP A 1 105 ? -15.609 -8.459 7.656 1.00 81.62 105 ASP A N 1
ATOM 813 C CA . ASP A 1 105 ? -14.873 -7.194 7.462 1.00 81.62 105 ASP A CA 1
ATOM 814 C C . ASP A 1 105 ? -13.344 -7.317 7.538 1.00 81.62 105 ASP A C 1
ATOM 816 O O . ASP A 1 105 ? -12.631 -6.490 8.112 1.00 81.62 105 ASP A O 1
ATOM 820 N N . GLN A 1 106 ? -12.822 -8.375 6.915 1.00 84.62 106 GLN A N 1
ATOM 821 C CA . GLN A 1 106 ? -11.388 -8.616 6.781 1.00 84.62 106 GLN A CA 1
ATOM 822 C C . GLN A 1 106 ? -10.973 -8.455 5.320 1.00 84.62 106 GLN A C 1
ATOM 824 O O . GLN A 1 106 ? -11.647 -8.93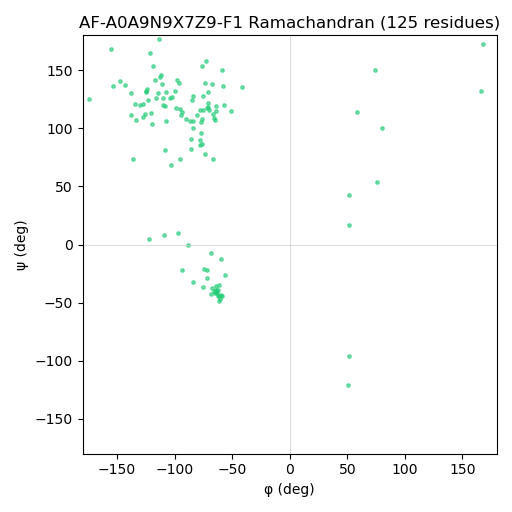9 4.412 1.00 84.62 106 GLN A O 1
ATOM 829 N N . LEU A 1 107 ? -9.836 -7.809 5.095 1.00 87.88 107 LEU A N 1
ATOM 830 C CA . LEU A 1 107 ? -9.260 -7.549 3.784 1.00 87.88 107 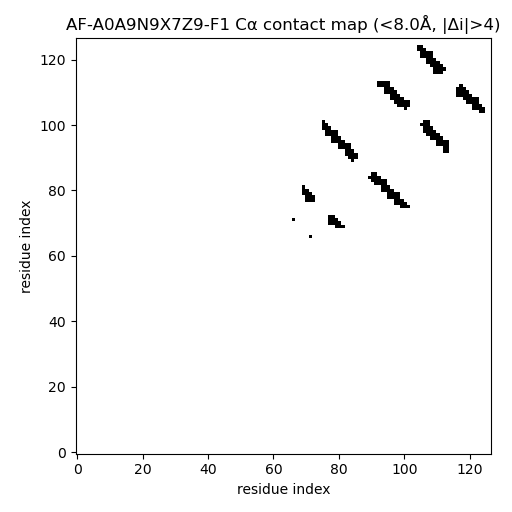LEU A CA 1
ATOM 831 C C . LEU A 1 107 ? -7.811 -8.041 3.777 1.00 87.88 107 LEU A C 1
ATOM 833 O O . LEU A 1 107 ? -6.943 -7.443 4.416 1.00 87.88 107 LEU A O 1
ATOM 837 N N . ALA A 1 108 ? -7.534 -9.122 3.052 1.00 88.62 108 ALA A N 1
ATOM 838 C CA . ALA A 1 108 ? -6.168 -9.536 2.765 1.00 88.62 108 ALA A CA 1
ATOM 839 C C . ALA A 1 108 ? -5.586 -8.613 1.698 1.00 88.62 108 ALA A C 1
ATOM 841 O O . ALA A 1 108 ? -6.175 -8.421 0.634 1.00 88.62 108 ALA A O 1
ATOM 842 N N . ILE A 1 109 ? -4.414 -8.061 1.989 1.00 90.00 109 ILE A N 1
ATOM 843 C CA . ILE A 1 109 ? -3.602 -7.290 1.060 1.00 90.00 109 ILE A CA 1
ATOM 844 C C . ILE A 1 109 ? -2.263 -8.011 0.938 1.00 90.00 109 ILE A C 1
ATOM 846 O O . ILE A 1 109 ? -1.481 -8.071 1.891 1.00 90.00 109 ILE A O 1
ATOM 850 N N . SER A 1 110 ? -1.996 -8.548 -0.248 1.00 88.38 110 SER A N 1
ATOM 851 C CA . SER A 1 110 ? -0.685 -9.068 -0.620 1.00 88.38 110 SER A CA 1
ATOM 852 C C . SER A 1 110 ? -0.051 -8.130 -1.637 1.00 88.38 110 SER A C 1
ATOM 854 O O . SER A 1 110 ? -0.607 -7.918 -2.711 1.00 88.38 110 SER A O 1
ATOM 856 N N . MET A 1 111 ? 1.098 -7.553 -1.299 1.00 84.81 111 MET A N 1
ATOM 857 C CA . MET A 1 111 ? 1.876 -6.693 -2.184 1.00 84.81 111 MET A CA 1
ATOM 858 C C . MET A 1 111 ? 3.162 -7.409 -2.592 1.00 84.81 111 MET A C 1
ATOM 860 O O . MET A 1 111 ? 3.943 -7.840 -1.740 1.00 84.81 111 MET A O 1
ATOM 864 N N . SER A 1 112 ? 3.397 -7.505 -3.895 1.00 84.50 112 SER A N 1
ATOM 865 C CA . SER A 1 112 ? 4.612 -8.033 -4.504 1.00 84.50 112 SER A CA 1
ATOM 866 C C . SER A 1 112 ? 5.313 -6.980 -5.359 1.00 84.50 112 SER A C 1
ATOM 868 O O . SER A 1 112 ? 4.700 -6.045 -5.874 1.00 84.50 112 SER A O 1
ATOM 870 N N . PHE A 1 113 ? 6.623 -7.134 -5.506 1.00 83.50 113 PHE A N 1
ATOM 871 C CA . PHE A 1 113 ? 7.464 -6.349 -6.398 1.00 83.50 113 PHE A CA 1
ATOM 872 C C . PHE A 1 113 ? 8.379 -7.308 -7.153 1.00 83.50 113 PHE A C 1
ATOM 874 O O . PHE A 1 113 ? 9.132 -8.070 -6.537 1.00 83.50 113 PHE A O 1
ATOM 881 N N . ASN A 1 114 ? 8.282 -7.300 -8.483 1.00 77.31 114 ASN A N 1
ATOM 882 C CA . ASN A 1 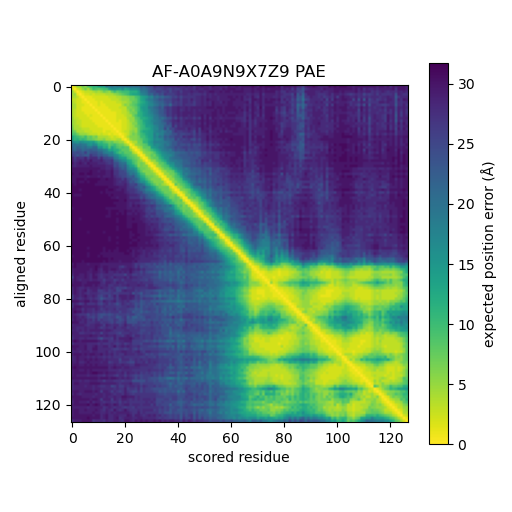114 ? 8.835 -8.359 -9.327 1.00 77.31 114 ASN A CA 1
ATOM 883 C C . ASN A 1 114 ? 8.369 -9.746 -8.809 1.00 77.31 114 ASN A C 1
ATOM 885 O O . ASN A 1 114 ? 7.168 -9.968 -8.670 1.00 77.31 114 ASN A O 1
ATOM 889 N N . ASP A 1 115 ? 9.290 -10.643 -8.448 1.00 70.50 115 ASP A N 1
ATOM 890 C CA . ASP A 1 115 ? 8.997 -12.009 -7.978 1.00 70.50 115 ASP A CA 1
ATOM 891 C C . ASP A 1 115 ? 8.976 -12.145 -6.443 1.00 70.50 115 ASP A C 1
ATOM 893 O O . ASP A 1 115 ? 9.000 -13.257 -5.909 1.00 70.50 115 ASP A O 1
ATOM 897 N N . ARG A 1 116 ? 9.009 -11.031 -5.699 1.00 71.12 116 ARG A N 1
ATOM 898 C CA . ARG A 1 116 ? 9.117 -11.034 -4.232 1.00 71.12 116 ARG A CA 1
ATOM 899 C C . ARG A 1 116 ? 7.871 -10.436 -3.598 1.00 71.12 116 ARG A C 1
ATOM 901 O O . ARG A 1 116 ? 7.486 -9.316 -3.913 1.00 71.12 116 ARG A O 1
ATOM 908 N N . VAL A 1 117 ? 7.250 -11.175 -2.681 1.00 76.81 117 VAL A N 1
ATOM 909 C CA . VAL A 1 117 ? 6.171 -10.657 -1.830 1.00 76.81 117 VAL A CA 1
ATOM 910 C C . VAL A 1 117 ? 6.807 -9.770 -0.762 1.00 76.81 117 VAL A C 1
ATOM 912 O O . VAL A 1 117 ? 7.592 -10.250 0.051 1.00 76.81 117 VAL A O 1
ATOM 915 N N . LEU A 1 118 ? 6.498 -8.475 -0.790 1.00 74.38 118 LEU A N 1
ATOM 916 C CA . LEU A 1 118 ? 6.990 -7.482 0.171 1.00 74.38 118 LEU A CA 1
ATOM 917 C C . LEU A 1 118 ? 6.136 -7.461 1.437 1.00 74.38 118 LEU A C 1
ATOM 919 O O . LEU A 1 118 ? 6.627 -7.150 2.519 1.00 74.38 118 LEU A O 1
ATOM 923 N N . THR A 1 119 ? 4.840 -7.739 1.311 1.00 76.94 119 THR A N 1
ATOM 924 C CA . THR A 1 119 ? 3.897 -7.689 2.431 1.00 76.94 119 THR A CA 1
ATOM 925 C C . THR A 1 119 ? 2.735 -8.632 2.157 1.00 76.94 119 THR A C 1
ATOM 927 O O . THR A 1 119 ? 2.200 -8.659 1.051 1.00 76.94 119 THR A O 1
ATOM 930 N N . ASN A 1 120 ? 2.328 -9.401 3.162 1.00 83.50 120 ASN A N 1
ATOM 931 C CA . ASN A 1 120 ? 1.066 -10.132 3.164 1.00 83.50 120 ASN A CA 1
ATOM 932 C C . ASN A 1 120 ? 0.402 -9.887 4.519 1.00 83.50 120 ASN A C 1
ATOM 934 O O . ASN A 1 120 ? 0.881 -10.367 5.547 1.00 83.50 120 ASN A O 1
ATOM 938 N N . THR A 1 121 ? -0.650 -9.076 4.533 1.00 82.12 121 THR A N 1
ATOM 939 C CA . THR A 1 121 ? -1.305 -8.625 5.763 1.00 82.12 121 THR A CA 1
ATOM 940 C C . THR A 1 121 ? -2.808 -8.670 5.577 1.00 82.12 121 THR A C 1
ATOM 942 O O . THR A 1 121 ? -3.336 -8.136 4.607 1.00 82.12 121 THR A O 1
ATOM 945 N N . THR A 1 122 ? -3.511 -9.284 6.528 1.00 85.56 122 THR A N 1
ATOM 946 C CA . THR A 1 122 ? -4.971 -9.182 6.605 1.00 85.56 122 THR A CA 1
ATOM 947 C C . THR A 1 122 ? -5.333 -8.061 7.564 1.00 85.56 122 THR A C 1
ATOM 949 O O . THR A 1 122 ? -5.092 -8.163 8.765 1.00 85.56 122 THR A O 1
ATOM 952 N N . ILE A 1 123 ? -5.898 -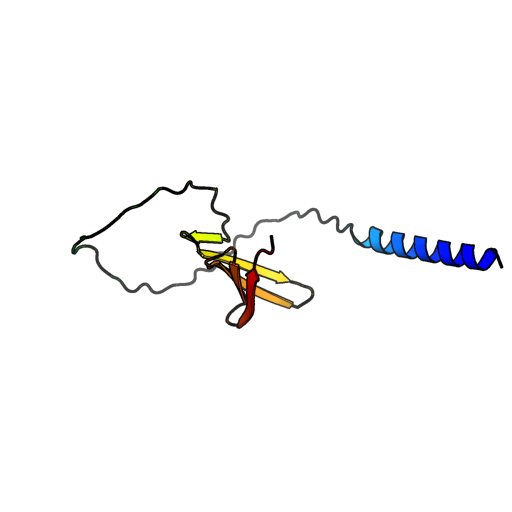6.985 7.025 1.00 86.06 123 ILE A N 1
ATOM 953 C CA . ILE A 1 123 ? -6.446 -5.879 7.806 1.00 86.06 123 ILE A CA 1
ATOM 954 C C . ILE A 1 123 ? -7.864 -6.275 8.209 1.00 86.06 123 ILE A C 1
ATOM 956 O O . ILE A 1 123 ? -8.662 -6.644 7.352 1.00 86.06 123 ILE A O 1
ATOM 960 N N . LYS A 1 124 ? -8.193 -6.197 9.499 1.00 85.12 124 LYS A N 1
ATOM 961 C CA . LYS A 1 124 ? -9.582 -6.290 9.964 1.00 85.12 124 LYS A CA 1
ATOM 962 C C . LYS A 1 124 ? -10.099 -4.887 10.237 1.00 85.12 124 LYS A C 1
ATOM 964 O O . LYS A 1 124 ? -9.421 -4.121 10.924 1.00 85.12 124 LYS A O 1
ATOM 969 N N . GLY A 1 125 ? -11.285 -4.563 9.737 1.00 74.44 125 GLY A N 1
ATOM 970 C CA . GLY A 1 125 ? -12.027 -3.408 10.220 1.00 74.44 125 GLY A CA 1
ATOM 971 C C . GLY A 1 125 ? -12.389 -3.635 11.685 1.00 74.44 125 GLY A C 1
ATOM 972 O O . GLY A 1 125 ? -13.133 -4.560 12.000 1.00 74.44 125 GLY A O 1
ATOM 973 N N . LYS A 1 126 ? -11.848 -2.814 12.588 1.00 67.69 126 LYS A N 1
ATOM 974 C CA . LYS A 1 126 ? -12.447 -2.632 13.911 1.00 67.69 126 LYS A CA 1
ATOM 975 C C . LYS A 1 126 ? -13.498 -1.535 13.774 1.00 67.69 126 LYS A C 1
ATOM 977 O O . LYS A 1 126 ? -13.129 -0.373 13.614 1.00 67.69 126 LYS A O 1
ATOM 982 N N . PHE A 1 127 ? -14.763 -1.942 13.791 1.00 50.88 127 PHE A N 1
ATOM 983 C CA . PHE A 1 127 ? -15.873 -1.092 14.215 1.00 50.88 127 PHE A CA 1
ATOM 984 C C . PHE A 1 127 ? -15.950 -1.085 15.750 1.00 50.88 127 PHE A C 1
ATOM 986 O O . PHE A 1 127 ? -15.505 -2.092 16.356 1.00 50.88 127 PHE A O 1
#

Radius of gyration: 25.81 Å; Cα contacts (8 Å, |Δi|>4): 116; chains: 1; bounding box: 43×64×64 Å

InterPro domains:
  IPR031941 Domain of unknown function DUF4773 [PF15998] (71-126)

Organism: Diabrotica balteata (NCBI:txid107213)

Foldseek 3Di:
DVVVVVVVVVVVVVVVVVVVVVPDPPDPDPDPDDDDDDDDDDDDDDDDDDDDDDDDDDDDPPDCPPDPPQWDDDDFKIKGWDFDCDPVVNQTFIKIWIWGDDPQQKIWIFIDGDPGTPDTDIDHDDD

Mean predicted aligned error: 20.01 Å